Protein AF-A0A6C0D988-F1 (afdb_monomer)

Structure (mmCIF, N/CA/C/O backbone):
data_AF-A0A6C0D988-F1
#
_entry.id   AF-A0A6C0D988-F1
#
loop_
_atom_site.group_PDB
_atom_site.id
_atom_site.type_symbol
_atom_site.label_atom_id
_atom_site.label_alt_id
_atom_site.label_comp_id
_atom_site.label_asym_id
_atom_site.label_entity_id
_atom_site.label_seq_id
_atom_site.pdbx_PDB_ins_code
_atom_site.Cartn_x
_atom_site.Cartn_y
_atom_site.Cartn_z
_atom_site.occupancy
_atom_site.B_iso_or_equiv
_atom_site.auth_seq_id
_atom_site.auth_comp_id
_atom_site.auth_asym_id
_atom_site.auth_atom_id
_atom_site.pdbx_PDB_model_num
ATOM 1 N N . MET A 1 1 ? -16.212 42.392 53.648 1.00 44.09 1 MET A N 1
ATOM 2 C CA . MET A 1 1 ? -17.185 41.407 54.163 1.00 44.09 1 MET A CA 1
ATOM 3 C C . MET A 1 1 ? -16.652 40.030 53.813 1.00 44.09 1 MET A C 1
ATOM 5 O O . MET A 1 1 ? -16.608 39.701 52.636 1.00 44.09 1 MET A O 1
ATOM 9 N N . ALA A 1 2 ? -16.117 39.298 54.792 1.00 52.59 2 ALA A N 1
ATOM 10 C CA . ALA A 1 2 ? -15.652 37.930 54.582 1.00 52.59 2 ALA A CA 1
ATOM 11 C C . ALA A 1 2 ? -16.863 37.001 54.719 1.00 52.59 2 ALA A C 1
ATOM 13 O O . ALA A 1 2 ? -17.476 36.946 55.782 1.00 52.59 2 ALA A O 1
ATOM 14 N N . PHE A 1 3 ? -17.249 36.339 53.631 1.00 59.56 3 PHE A N 1
ATOM 15 C CA . PHE A 1 3 ? -18.291 35.320 53.666 1.00 59.56 3 PHE A CA 1
ATOM 16 C C . PHE A 1 3 ? -17.671 34.035 54.217 1.00 59.56 3 PHE A C 1
ATOM 18 O O . PHE A 1 3 ? -16.951 33.332 53.512 1.00 59.56 3 PHE A O 1
ATOM 25 N N . SER A 1 4 ? -17.908 33.755 55.497 1.00 68.12 4 SER A N 1
ATOM 26 C CA . SER A 1 4 ? -17.570 32.466 56.096 1.00 68.12 4 SER A CA 1
ATOM 27 C C . SER A 1 4 ? -18.549 31.419 55.572 1.00 68.12 4 SER A C 1
ATOM 29 O O . SER A 1 4 ? -19.678 31.325 56.047 1.00 68.12 4 SER A O 1
ATOM 31 N N . LEU A 1 5 ? -18.131 30.657 54.563 1.00 68.38 5 LEU A N 1
ATOM 32 C CA . LEU A 1 5 ? -18.856 29.473 54.108 1.00 68.38 5 LEU A CA 1
ATOM 33 C C . LEU A 1 5 ? -18.764 28.405 55.203 1.00 68.38 5 LEU A C 1
ATOM 35 O O . LEU A 1 5 ? -17.669 28.072 55.662 1.00 68.38 5 LEU A O 1
ATOM 39 N N . SER A 1 6 ? -19.906 27.885 55.650 1.00 80.31 6 SER A N 1
ATOM 40 C CA . SER A 1 6 ? -19.930 26.751 56.573 1.00 80.31 6 SER A CA 1
ATOM 41 C C . SER A 1 6 ? -19.354 25.508 55.885 1.00 80.31 6 SER A C 1
ATOM 43 O O . SER A 1 6 ? -19.395 25.374 54.661 1.00 80.31 6 SER A O 1
ATOM 45 N N . GLY A 1 7 ? -18.831 24.558 56.667 1.00 78.94 7 GLY A N 1
ATOM 46 C CA . GLY A 1 7 ? -18.259 23.318 56.122 1.00 78.94 7 GLY A CA 1
ATOM 47 C C . GLY A 1 7 ? -19.231 22.519 55.239 1.00 78.94 7 GLY A C 1
ATOM 48 O O . GLY A 1 7 ? -18.796 21.790 54.351 1.00 78.94 7 GLY A O 1
ATOM 49 N N . THR A 1 8 ? -20.541 22.703 55.428 1.00 80.56 8 THR A N 1
ATOM 50 C CA . THR A 1 8 ? -21.593 22.099 54.601 1.00 80.56 8 THR A CA 1
ATOM 51 C C . THR A 1 8 ? -21.624 22.662 53.181 1.00 80.56 8 THR A C 1
ATOM 53 O O . THR A 1 8 ? -21.756 21.888 52.241 1.00 80.56 8 THR A O 1
ATOM 56 N N . GLU A 1 9 ? -21.440 23.972 53.001 1.00 85.50 9 GLU A N 1
ATOM 57 C CA . GLU A 1 9 ? -21.427 24.620 51.678 1.00 85.50 9 GLU A CA 1
ATOM 58 C C . GLU A 1 9 ? -20.226 24.161 50.845 1.00 85.50 9 GLU A C 1
ATOM 60 O O . GLU A 1 9 ? -20.341 23.889 49.650 1.00 85.50 9 GLU A O 1
ATOM 65 N N . ILE A 1 10 ? -19.074 23.996 51.503 1.00 85.75 10 ILE A N 1
ATOM 66 C CA . ILE A 1 10 ? -17.862 23.459 50.878 1.00 85.75 10 ILE A CA 1
ATOM 67 C C . ILE A 1 10 ? -18.115 22.019 50.422 1.00 85.75 10 ILE A C 1
ATOM 69 O O . ILE A 1 10 ? -17.840 21.679 49.272 1.00 85.75 10 ILE A O 1
ATOM 73 N N . LEU A 1 11 ? -18.695 21.184 51.292 1.00 86.94 11 LEU A N 1
ATOM 74 C CA . LEU A 1 11 ? -19.011 19.793 50.971 1.00 86.94 11 LEU A CA 1
ATOM 75 C C . LEU A 1 11 ? -19.987 19.693 49.788 1.00 86.94 11 LEU A C 1
ATOM 77 O O . LEU A 1 11 ? -19.748 18.920 48.864 1.00 86.94 11 LEU A O 1
ATOM 81 N N . ILE A 1 12 ? -21.049 20.501 49.784 1.00 89.75 12 ILE A N 1
ATOM 82 C CA . ILE A 1 12 ? -22.039 20.538 48.698 1.00 89.75 12 ILE A CA 1
ATOM 83 C C . ILE A 1 12 ? -21.375 20.954 47.381 1.00 89.75 12 ILE A C 1
ATOM 85 O O . ILE A 1 12 ? -21.599 20.308 46.356 1.00 89.75 12 ILE A O 1
ATOM 89 N N . GLY A 1 13 ? -20.509 21.971 47.407 1.00 90.06 13 GLY A N 1
ATOM 90 C CA . GLY A 1 13 ? -19.755 22.412 46.234 1.00 90.06 13 GLY A CA 1
ATOM 91 C C . GLY A 1 13 ? -18.848 21.318 45.666 1.00 90.06 13 GLY A C 1
ATOM 92 O O . GLY A 1 13 ? -18.881 21.051 44.464 1.00 90.06 13 GLY A O 1
ATOM 93 N N . PHE A 1 14 ? -18.092 20.622 46.521 1.00 91.88 14 PHE A N 1
ATOM 94 C CA . PHE A 1 14 ? -17.257 19.494 46.094 1.00 91.88 14 PHE A CA 1
ATOM 95 C C . PHE A 1 14 ? -18.088 18.355 45.498 1.00 91.88 14 PHE A C 1
ATOM 97 O O . PHE A 1 14 ? -17.735 17.833 44.440 1.00 91.88 14 PHE A O 1
ATOM 104 N N . MET A 1 15 ? -19.211 18.000 46.126 1.00 91.31 15 MET A N 1
ATOM 105 C CA . MET A 1 15 ? -20.100 16.954 45.615 1.00 91.31 15 MET A CA 1
ATOM 106 C C . MET A 1 15 ? -20.703 17.340 44.260 1.00 91.31 15 MET A C 1
ATOM 108 O O . MET A 1 15 ? -20.741 16.508 43.356 1.00 91.31 15 MET A O 1
ATOM 112 N N . ALA A 1 16 ? -21.097 18.602 44.070 1.00 92.50 16 ALA A N 1
ATOM 113 C CA . ALA A 1 16 ? -21.606 19.099 42.793 1.00 92.50 16 ALA A CA 1
ATOM 114 C C . ALA A 1 16 ? -20.542 19.056 41.681 1.00 92.50 16 ALA A C 1
ATOM 116 O O . ALA A 1 16 ? -20.846 18.650 40.560 1.00 92.50 16 ALA A O 1
ATOM 117 N N . ILE A 1 17 ? -19.289 19.411 41.991 1.00 91.31 17 ILE A N 1
ATOM 118 C CA . ILE A 1 17 ? -18.168 19.330 41.042 1.00 91.31 17 ILE A CA 1
ATOM 119 C C . ILE A 1 17 ? -17.873 17.876 40.667 1.00 91.31 17 ILE A C 1
ATOM 121 O O . ILE A 1 17 ? -17.670 17.588 39.491 1.00 91.31 17 ILE A O 1
ATOM 125 N N . ILE A 1 18 ? -17.887 16.952 41.633 1.00 89.00 18 ILE A N 1
ATOM 126 C CA . ILE A 1 18 ? -17.691 15.519 41.372 1.00 89.00 18 ILE A CA 1
ATOM 127 C C . ILE A 1 18 ? -18.816 14.983 40.484 1.00 89.00 18 ILE A C 1
ATOM 129 O O . ILE A 1 18 ? -18.537 14.306 39.499 1.00 89.00 18 ILE A O 1
ATOM 133 N N . ILE A 1 19 ? -20.075 15.320 40.780 1.00 89.06 19 ILE A N 1
ATOM 134 C CA . ILE A 1 19 ? -21.225 14.923 39.957 1.00 89.06 19 ILE A CA 1
ATOM 135 C C . ILE A 1 19 ? -21.080 15.484 38.541 1.00 89.06 19 ILE A C 1
ATOM 137 O O . ILE A 1 19 ? -21.220 14.738 37.576 1.00 89.06 19 ILE A O 1
ATOM 141 N N . LEU A 1 20 ? -20.738 16.766 38.397 1.00 88.81 20 LEU A N 1
ATOM 142 C CA . LEU A 1 20 ? -20.520 17.386 37.093 1.00 88.81 20 LEU A CA 1
ATOM 143 C C . LEU A 1 20 ? -19.371 16.708 36.338 1.00 88.81 20 LEU A C 1
ATOM 145 O O . LEU A 1 20 ? -19.520 16.383 35.167 1.00 88.81 20 LEU A O 1
ATOM 149 N N . PHE A 1 21 ? -18.251 16.433 37.002 1.00 87.19 21 PHE A N 1
ATOM 150 C CA . PHE A 1 21 ? -17.115 15.737 36.406 1.00 87.19 21 PHE A CA 1
ATOM 151 C C . PHE A 1 21 ? -17.488 14.320 35.952 1.00 87.19 21 PHE A C 1
ATOM 153 O O . PHE A 1 21 ? -17.124 13.917 34.849 1.00 87.19 21 PHE A O 1
ATOM 160 N N . VAL A 1 22 ? -18.265 13.579 36.747 1.00 84.44 22 VAL A N 1
ATOM 161 C CA . VAL A 1 22 ? -18.787 12.254 36.376 1.00 84.44 22 VAL A CA 1
ATOM 162 C C . VAL A 1 22 ? -19.751 12.351 35.193 1.00 84.44 22 VAL A C 1
ATOM 164 O O . VAL A 1 22 ? -19.674 11.527 34.288 1.00 84.44 22 VAL A O 1
ATOM 167 N N . LEU A 1 23 ? -20.615 13.366 35.141 1.00 83.69 23 LEU A N 1
ATOM 168 C CA . LEU A 1 23 ? -21.513 13.593 34.004 1.00 83.69 23 LEU A CA 1
ATOM 169 C C . LEU A 1 23 ? -20.746 13.964 32.725 1.00 83.69 23 LEU A C 1
ATOM 171 O O . LEU A 1 23 ? -21.098 13.494 31.646 1.00 83.69 23 LEU A O 1
ATOM 175 N N . LEU A 1 24 ? -19.678 14.760 32.840 1.00 81.19 24 LEU A N 1
ATOM 176 C CA . LEU A 1 24 ? -18.835 15.173 31.713 1.00 81.19 24 LEU A CA 1
ATOM 177 C C . LEU A 1 24 ? -17.928 14.039 31.207 1.00 81.19 24 LEU A C 1
ATOM 179 O O . LEU A 1 24 ? -17.707 13.919 30.004 1.00 81.19 24 LEU A O 1
ATOM 183 N N . THR A 1 25 ? -17.406 13.197 32.102 1.00 78.44 25 THR A N 1
ATOM 184 C CA . THR A 1 25 ? -16.527 12.062 31.751 1.00 78.44 25 THR A CA 1
ATOM 185 C C . THR A 1 25 ? -17.291 10.764 31.471 1.00 78.44 25 THR A C 1
ATOM 187 O O . THR A 1 25 ? -16.750 9.848 30.856 1.00 78.44 25 THR A O 1
ATOM 1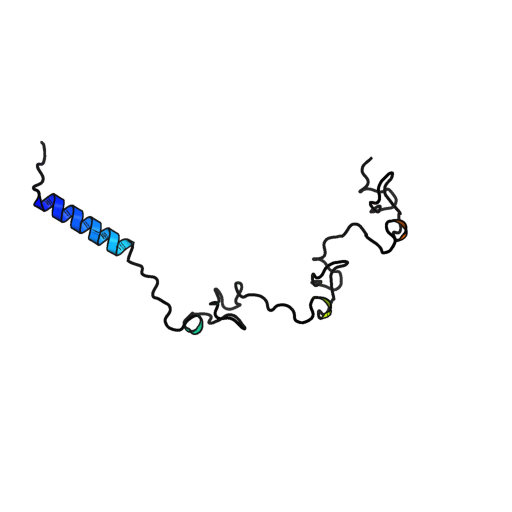90 N N . GLY A 1 26 ? -18.565 10.690 31.865 1.00 61.16 26 GLY A N 1
ATOM 191 C CA . GLY A 1 26 ? -19.432 9.512 31.817 1.00 61.16 26 GLY A CA 1
ATOM 192 C C . GLY A 1 26 ? -19.937 9.101 30.435 1.00 61.16 26 GLY A C 1
ATOM 193 O O . GLY A 1 26 ? -20.821 8.246 30.351 1.00 61.16 26 GLY A O 1
ATOM 194 N N . ILE A 1 27 ? -19.373 9.629 29.343 1.00 62.59 27 ILE A N 1
ATOM 195 C CA . ILE A 1 27 ? -19.556 9.039 28.010 1.00 62.59 27 ILE A CA 1
ATOM 196 C C . ILE A 1 27 ? -18.719 7.755 27.953 1.00 62.59 27 ILE A C 1
ATOM 198 O O . ILE A 1 27 ? -17.670 7.670 27.316 1.00 62.59 27 ILE A O 1
ATOM 202 N N . GLN A 1 28 ? -19.197 6.728 28.653 1.00 57.66 28 GLN A N 1
ATOM 203 C CA . GLN A 1 28 ? -18.763 5.358 28.450 1.00 57.66 28 GLN A CA 1
ATOM 204 C C . GLN A 1 28 ? -19.056 5.041 26.984 1.00 57.66 28 GLN A C 1
ATOM 206 O O . GLN A 1 28 ? -20.222 4.941 26.591 1.00 57.66 28 GLN A O 1
ATOM 211 N N . LYS A 1 29 ? -18.012 4.919 26.152 1.00 58.12 29 LYS A N 1
ATOM 212 C CA . LYS A 1 29 ? -18.145 4.273 24.844 1.00 58.12 29 LYS A CA 1
ATOM 213 C C . LYS A 1 29 ? -18.751 2.909 25.137 1.00 58.12 29 LYS A C 1
ATOM 215 O O . LYS A 1 29 ? -18.044 2.041 25.645 1.00 58.12 29 LYS A O 1
ATOM 220 N N . LYS A 1 30 ? -20.063 2.754 24.904 1.00 60.72 30 LYS A N 1
ATOM 221 C CA . LYS A 1 30 ? -20.747 1.475 25.093 1.00 60.72 30 LYS A CA 1
ATOM 222 C C . LYS A 1 30 ? -19.867 0.420 24.428 1.00 60.72 30 LYS A C 1
ATOM 224 O O . LYS A 1 30 ? -19.531 0.613 23.254 1.00 60.72 30 LYS A O 1
ATOM 229 N N . PRO A 1 31 ? -19.459 -0.641 25.144 1.00 56.19 31 PRO A N 1
ATOM 230 C CA . PRO A 1 31 ? -18.802 -1.748 24.480 1.00 56.19 31 PRO A CA 1
ATOM 231 C C . PRO A 1 31 ? -19.746 -2.171 23.359 1.00 56.19 31 PRO A C 1
ATOM 233 O O . PRO A 1 31 ? -20.939 -2.372 23.593 1.00 56.19 31 PRO A O 1
ATOM 236 N N . VAL A 1 32 ? -19.252 -2.177 22.122 1.00 58.88 32 VAL A N 1
ATOM 237 C CA . VAL A 1 32 ? -20.053 -2.608 20.979 1.00 58.88 32 VAL A CA 1
ATOM 238 C C . VAL A 1 32 ? -20.261 -4.111 21.155 1.00 58.88 32 VAL A C 1
ATOM 240 O O . VAL A 1 32 ? -19.409 -4.921 20.792 1.00 58.88 32 VAL A O 1
ATOM 243 N N . ILE A 1 33 ? -21.363 -4.479 21.808 1.00 62.00 33 ILE A N 1
ATOM 244 C CA . ILE A 1 33 ? -21.787 -5.865 21.993 1.00 62.00 33 ILE A CA 1
ATOM 245 C C . ILE A 1 33 ? -22.085 -6.409 20.589 1.00 62.00 33 ILE A C 1
ATOM 247 O O . ILE A 1 33 ? -22.963 -5.891 19.905 1.00 62.00 33 ILE A O 1
ATOM 251 N N . GLY A 1 34 ? -21.316 -7.406 20.140 1.00 69.62 3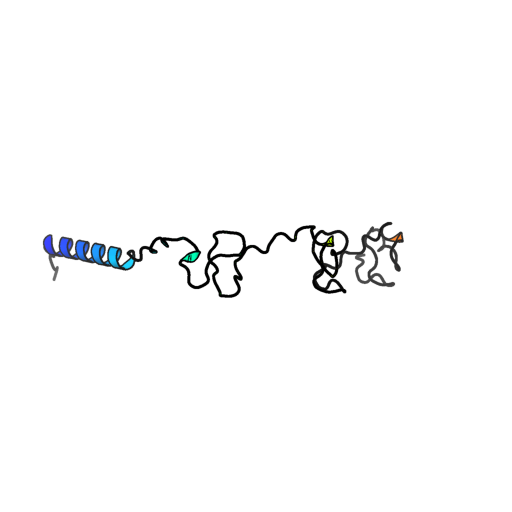4 GLY A N 1
ATOM 252 C CA . GLY A 1 34 ? -21.436 -8.002 18.799 1.00 69.62 34 GLY A CA 1
ATOM 253 C C . GLY A 1 34 ? -20.331 -7.635 17.797 1.00 69.62 34 GLY A C 1
ATOM 254 O O . GLY A 1 34 ? -20.395 -8.064 16.647 1.00 69.62 34 GLY A O 1
ATOM 255 N N . GLY A 1 35 ? -19.306 -6.873 18.202 1.00 82.25 35 GLY A N 1
ATOM 256 C CA . GLY A 1 35 ? -18.161 -6.562 17.338 1.00 82.25 35 GLY A CA 1
ATOM 257 C C . GLY A 1 35 ? -18.530 -5.681 16.137 1.00 82.25 35 GLY A C 1
ATOM 258 O O . GLY A 1 35 ? -19.464 -4.881 16.192 1.00 82.25 35 GLY A O 1
ATOM 259 N N . CYS A 1 36 ? -17.799 -5.808 15.029 1.00 89.81 36 CYS A N 1
ATOM 260 C CA . CYS A 1 36 ? -18.012 -4.977 13.841 1.00 89.81 36 CYS A CA 1
ATOM 261 C C . CYS A 1 36 ? -19.383 -5.185 13.168 1.00 89.81 36 CYS A C 1
ATOM 263 O O . CYS A 1 36 ? -19.866 -4.268 12.500 1.00 89.81 36 CYS A O 1
ATOM 265 N N . ALA A 1 37 ? -20.049 -6.327 13.387 1.00 86.81 37 ALA A N 1
ATOM 266 C CA . ALA A 1 37 ? -21.376 -6.622 12.840 1.00 86.81 37 ALA A CA 1
ATOM 267 C C . ALA A 1 37 ? -22.471 -5.686 13.383 1.00 86.81 37 ALA A C 1
ATOM 269 O O . ALA A 1 37 ? -23.461 -5.441 12.699 1.00 86.81 37 ALA A O 1
ATOM 270 N N . GLY A 1 38 ? -22.272 -5.123 14.581 1.00 86.00 38 GLY A N 1
ATOM 271 C CA . GLY A 1 38 ? -23.184 -4.150 15.190 1.00 86.00 38 GLY A CA 1
ATOM 272 C C . GLY A 1 38 ? -22.970 -2.700 14.738 1.00 86.00 38 GLY A C 1
ATOM 273 O O . GLY A 1 38 ? -23.655 -1.803 15.224 1.00 86.00 38 GLY A O 1
ATOM 274 N N . THR A 1 39 ? -22.006 -2.435 13.853 1.00 89.88 39 THR A N 1
ATOM 275 C CA . THR A 1 39 ? -21.703 -1.076 13.377 1.00 89.88 39 THR A CA 1
ATOM 276 C C . THR A 1 39 ? -22.486 -0.731 12.113 1.00 89.88 39 THR A C 1
ATOM 278 O O . THR A 1 39 ? -22.875 -1.614 11.354 1.00 89.88 39 THR A O 1
ATOM 281 N N . GLN A 1 40 ? -22.681 0.565 11.848 1.00 92.62 40 GLN A N 1
ATOM 282 C CA . GLN A 1 40 ? -23.477 1.063 10.716 1.00 92.62 40 GLN A CA 1
ATOM 283 C C . GLN A 1 40 ? -23.069 0.472 9.353 1.00 92.62 40 GLN A C 1
ATOM 285 O O . GLN A 1 40 ? -23.915 0.290 8.479 1.00 92.62 40 GLN A O 1
ATOM 290 N N . TYR A 1 41 ? -21.780 0.190 9.162 1.00 93.38 41 TYR A N 1
ATOM 291 C CA . TYR A 1 41 ? -21.222 -0.269 7.888 1.00 93.38 41 TYR A CA 1
ATOM 292 C C . TYR A 1 41 ? -20.740 -1.728 7.928 1.00 93.38 41 TYR A C 1
ATOM 294 O O . TYR A 1 41 ? -20.292 -2.262 6.908 1.00 93.38 41 TYR A O 1
ATOM 302 N N . GLY A 1 42 ? -20.861 -2.391 9.079 1.00 92.69 42 GLY A N 1
ATOM 303 C CA . GLY A 1 42 ? -20.416 -3.764 9.280 1.00 92.69 42 GLY A CA 1
ATOM 304 C C . GLY A 1 42 ? -18.891 -3.930 9.307 1.00 92.69 42 GLY A C 1
ATOM 305 O O . GLY A 1 42 ? -18.121 -2.987 9.505 1.00 92.69 42 GLY A O 1
ATOM 306 N N . CYS A 1 43 ? -18.457 -5.171 9.098 1.00 93.38 43 CYS A N 1
ATOM 307 C CA . CYS A 1 43 ? -17.054 -5.578 9.135 1.00 93.38 43 CYS A CA 1
ATOM 308 C C . CYS A 1 43 ? -16.337 -5.368 7.799 1.00 93.38 43 CYS A C 1
ATOM 310 O O . CYS A 1 43 ? -16.939 -5.429 6.719 1.00 93.38 43 CYS A O 1
ATOM 312 N N . CYS A 1 44 ? -15.027 -5.158 7.880 1.00 91.94 44 CYS A N 1
ATOM 313 C CA . CYS A 1 44 ? -14.117 -5.257 6.755 1.00 91.94 44 CYS A CA 1
ATOM 314 C C . CYS A 1 44 ? -14.105 -6.677 6.163 1.00 91.94 44 CYS A C 1
ATOM 316 O O . CYS A 1 44 ? -14.378 -7.647 6.870 1.00 91.94 44 CYS A O 1
ATOM 318 N N . PRO A 1 45 ? -13.807 -6.827 4.861 1.00 84.50 45 PRO A N 1
ATOM 319 C CA . PRO A 1 45 ? -13.646 -8.147 4.265 1.00 84.50 45 PRO A CA 1
ATOM 320 C C . PRO A 1 45 ? -12.497 -8.899 4.946 1.00 84.50 45 PRO A C 1
ATOM 322 O O . PRO A 1 45 ? -11.396 -8.363 5.060 1.00 84.50 45 PRO A O 1
ATOM 325 N N . ASP A 1 46 ? -12.766 -10.132 5.380 1.00 80.94 46 ASP A N 1
ATOM 326 C CA . ASP A 1 46 ? -11.773 -11.071 5.921 1.00 80.94 46 ASP A CA 1
ATOM 327 C C . ASP A 1 46 ? -11.118 -10.643 7.257 1.00 80.94 46 ASP A C 1
ATOM 329 O O . ASP A 1 46 ? -10.090 -11.203 7.639 1.00 80.94 46 ASP A O 1
ATOM 333 N N . CYS A 1 47 ? -11.693 -9.676 7.991 1.00 80.69 47 CYS A N 1
ATOM 334 C CA . CYS A 1 47 ? -11.276 -9.348 9.361 1.00 80.69 47 CYS A CA 1
ATOM 335 C C . CYS A 1 47 ? -12.368 -8.644 10.190 1.00 80.69 47 CYS A C 1
ATOM 337 O O . CYS A 1 47 ? -13.287 -8.029 9.652 1.00 80.69 47 CYS A O 1
ATOM 339 N N . ASP A 1 48 ? -12.209 -8.647 11.517 1.00 88.81 48 ASP A N 1
ATOM 340 C CA . ASP A 1 48 ? -13.191 -8.092 12.466 1.00 88.81 48 ASP A CA 1
ATOM 341 C C . ASP A 1 48 ? -13.044 -6.578 12.726 1.00 88.81 48 ASP A C 1
ATOM 343 O O . ASP A 1 48 ? -13.435 -6.048 13.769 1.00 88.81 48 ASP A O 1
ATOM 347 N N . ILE A 1 49 ? -12.470 -5.847 11.771 1.00 87.69 49 ILE A N 1
ATOM 348 C CA . ILE A 1 49 ? -12.339 -4.389 11.849 1.00 87.69 49 ILE A CA 1
ATOM 349 C C . ILE A 1 49 ? -13.646 -3.752 11.366 1.00 87.69 49 ILE A C 1
ATOM 351 O O . ILE A 1 49 ? -14.134 -4.075 10.286 1.00 87.69 49 ILE A O 1
ATOM 355 N N . ALA A 1 50 ? -14.215 -2.824 12.136 1.00 92.00 50 ALA A N 1
ATOM 356 C CA . ALA A 1 50 ? -15.392 -2.070 11.707 1.00 92.00 50 ALA A CA 1
ATOM 357 C C . ALA A 1 50 ? -15.046 -1.088 10.580 1.00 92.00 50 ALA A C 1
ATOM 359 O O . ALA A 1 50 ? -14.045 -0.367 10.650 1.00 92.00 50 ALA A O 1
ATOM 360 N N . LYS A 1 51 ? -15.896 -1.030 9.556 1.00 93.94 51 LYS A N 1
ATOM 361 C CA . LYS A 1 51 ? -15.781 -0.036 8.488 1.00 93.94 51 LYS A CA 1
ATOM 362 C C . LYS A 1 51 ? -16.111 1.364 9.012 1.00 93.94 51 LYS A C 1
ATOM 364 O O . LYS A 1 51 ? -17.098 1.539 9.723 1.00 93.94 51 LYS A O 1
ATOM 369 N N . ILE A 1 52 ? -15.331 2.366 8.605 1.00 91.38 52 ILE A N 1
ATOM 370 C CA . ILE A 1 52 ? -15.618 3.780 8.918 1.00 91.38 52 ILE A CA 1
ATOM 371 C C . ILE A 1 52 ? -16.592 4.434 7.929 1.00 91.38 52 ILE A C 1
ATOM 373 O O . ILE A 1 52 ? -17.200 5.451 8.247 1.00 91.38 52 ILE A O 1
ATOM 377 N N . ASP A 1 53 ? -16.757 3.843 6.746 1.00 92.94 53 ASP A N 1
ATOM 378 C CA . ASP A 1 53 ? -17.694 4.274 5.710 1.00 92.94 53 ASP A CA 1
ATOM 379 C C . ASP A 1 53 ? -18.237 3.067 4.927 1.00 92.94 53 ASP A C 1
ATOM 381 O O . ASP A 1 53 ? -17.767 1.938 5.074 1.00 92.94 53 ASP A O 1
ATOM 385 N N . LYS A 1 54 ? -19.232 3.292 4.062 1.00 93.00 54 LYS A N 1
ATOM 386 C CA . LYS A 1 54 ? -19.863 2.226 3.262 1.00 93.00 54 LYS A CA 1
ATOM 387 C C . LYS A 1 54 ? -18.867 1.464 2.370 1.00 93.00 54 LYS A C 1
ATOM 389 O O . LYS A 1 54 ? -19.100 0.294 2.068 1.00 93.00 54 LYS A O 1
ATOM 394 N N . VAL A 1 55 ? -17.783 2.113 1.943 1.00 91.06 55 VAL A N 1
ATOM 395 C CA . VAL A 1 55 ? -16.764 1.541 1.047 1.00 91.06 55 VAL A CA 1
ATOM 396 C C . VAL A 1 55 ? -15.706 0.753 1.835 1.00 91.06 55 VAL A C 1
ATOM 398 O O . VAL A 1 55 ? -15.100 -0.169 1.295 1.00 91.06 55 VAL A O 1
ATOM 401 N N . GLY A 1 56 ? -15.522 1.052 3.122 1.00 90.88 56 GLY A N 1
ATOM 402 C CA . GLY A 1 56 ? -14.481 0.484 3.968 1.00 90.88 56 GLY A CA 1
ATOM 403 C C . GLY A 1 56 ? -13.109 1.085 3.681 1.00 90.88 56 GLY A C 1
ATOM 404 O O . GLY A 1 56 ? -12.146 0.340 3.513 1.00 90.88 56 GLY A O 1
ATOM 405 N N . SER A 1 57 ? -12.993 2.415 3.608 1.00 88.50 57 SER A N 1
ATOM 406 C CA . SER A 1 57 ? -11.708 3.085 3.325 1.00 88.50 57 SER A CA 1
ATOM 407 C C . SER A 1 57 ? -10.585 2.762 4.324 1.00 88.50 57 SER A C 1
ATOM 409 O O . SER A 1 57 ? -9.410 2.835 3.963 1.00 88.50 57 SER A O 1
ATOM 411 N N . ASN A 1 58 ? -10.929 2.344 5.547 1.00 89.19 58 ASN A N 1
ATOM 412 C CA . ASN A 1 58 ? -9.989 1.869 6.566 1.00 89.19 58 ASN A CA 1
ATOM 413 C C . ASN A 1 58 ? -9.677 0.367 6.489 1.00 89.19 58 ASN A C 1
ATOM 415 O O . ASN A 1 58 ? -8.860 -0.119 7.273 1.00 89.19 58 ASN A O 1
ATOM 419 N N . CYS A 1 59 ? -10.344 -0.388 5.615 1.00 89.31 59 CYS A N 1
ATOM 420 C CA . CYS A 1 59 ? -10.162 -1.827 5.570 1.00 89.31 59 CYS A CA 1
ATOM 421 C C . CYS A 1 59 ? -8.790 -2.195 5.013 1.00 89.31 59 CYS A C 1
ATOM 423 O O . CYS A 1 59 ? -8.342 -1.604 4.023 1.00 89.31 59 CYS A O 1
ATOM 425 N N . PRO A 1 60 ? -8.130 -3.207 5.603 1.00 81.38 60 PRO A N 1
ATOM 426 C CA . PRO A 1 60 ? -6.907 -3.738 5.040 1.00 81.38 60 PRO A CA 1
ATOM 427 C C . PRO A 1 60 ? -7.215 -4.238 3.631 1.00 81.38 60 PRO A C 1
ATOM 429 O O . PRO A 1 60 ? -8.068 -5.099 3.415 1.00 81.38 60 PRO A O 1
ATOM 432 N N . LYS A 1 61 ? -6.532 -3.661 2.643 1.00 76.88 61 LYS A N 1
ATOM 433 C CA . LYS A 1 61 ? -6.611 -4.162 1.273 1.00 76.88 61 LYS A CA 1
ATOM 434 C C . LYS A 1 61 ? -6.070 -5.584 1.297 1.00 76.88 61 LYS A C 1
ATO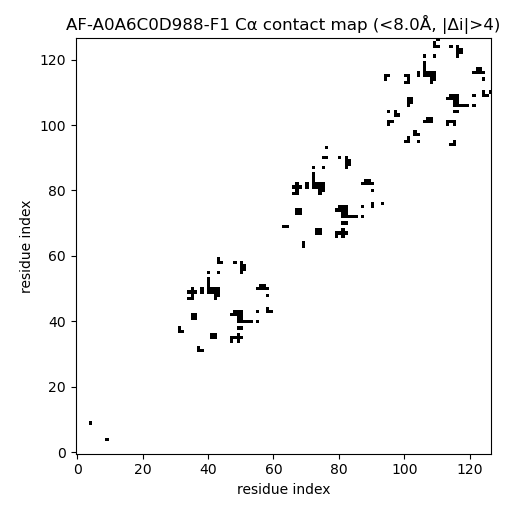M 436 O O . LYS A 1 61 ? -4.986 -5.795 1.847 1.00 76.88 61 LYS A O 1
ATOM 441 N N . LYS A 1 62 ? -6.815 -6.541 0.724 1.00 64.94 62 LYS A N 1
ATOM 442 C CA . LYS A 1 62 ? -6.341 -7.925 0.624 1.00 64.94 62 LYS A CA 1
ATOM 443 C C . LYS A 1 62 ? -4.900 -7.911 0.118 1.00 64.94 62 LYS A C 1
ATOM 445 O O . LYS A 1 62 ? -4.629 -7.214 -0.869 1.00 64.94 62 LYS A O 1
ATOM 450 N N . PRO A 1 63 ? -3.983 -8.661 0.752 1.00 57.12 63 PRO A N 1
ATOM 451 C CA . PRO A 1 63 ? -2.705 -8.922 0.126 1.00 57.12 63 PRO A CA 1
ATOM 452 C C . PRO A 1 63 ? -3.017 -9.528 -1.239 1.00 57.12 63 PRO A C 1
ATOM 454 O O . PRO A 1 63 ? -3.772 -10.493 -1.350 1.00 57.12 63 PRO A O 1
ATOM 457 N N . MET A 1 64 ? -2.522 -8.885 -2.289 1.00 58.44 64 MET A N 1
ATOM 458 C CA . MET A 1 64 ? -2.779 -9.324 -3.648 1.00 58.44 64 MET A CA 1
ATOM 459 C C . MET A 1 64 ? -2.160 -10.719 -3.808 1.00 58.44 64 MET A C 1
ATOM 461 O O . MET A 1 64 ? -0.934 -10.852 -3.812 1.00 58.44 64 MET A O 1
ATOM 465 N N . ILE A 1 65 ? -2.994 -11.764 -3.840 1.00 61.03 65 ILE A N 1
ATOM 466 C CA . ILE A 1 65 ? -2.542 -13.158 -3.921 1.00 61.03 65 ILE A CA 1
ATOM 467 C C . ILE A 1 65 ? -1.758 -13.313 -5.232 1.00 61.03 65 ILE A C 1
ATOM 469 O O . ILE A 1 65 ? -2.267 -12.985 -6.299 1.00 61.03 65 ILE A O 1
ATOM 473 N N . GLY A 1 66 ? -0.494 -13.739 -5.139 1.00 68.94 66 GLY A N 1
ATOM 474 C CA . GLY A 1 66 ? 0.438 -13.827 -6.276 1.00 68.94 66 GLY A CA 1
ATOM 475 C C . GLY A 1 66 ? 1.326 -12.592 -6.505 1.00 68.94 66 GLY A C 1
ATOM 476 O O . GLY A 1 66 ? 2.228 -12.634 -7.341 1.00 68.94 66 GLY A O 1
ATOM 477 N N . GLY A 1 67 ? 1.137 -11.505 -5.746 1.00 81.12 67 GLY A N 1
ATOM 478 C CA . GLY A 1 67 ? 1.898 -10.267 -5.927 1.00 81.12 67 GLY A CA 1
ATOM 479 C C . GLY A 1 67 ? 1.646 -9.622 -7.293 1.00 81.12 67 GLY A C 1
ATOM 480 O O . GLY A 1 67 ? 0.790 -10.058 -8.056 1.00 81.12 67 GLY A O 1
ATOM 481 N N . CYS A 1 68 ? 2.372 -8.553 -7.619 1.00 87.25 68 CYS A N 1
ATOM 482 C CA . CYS A 1 68 ? 2.113 -7.739 -8.814 1.00 87.25 68 CYS A CA 1
ATOM 483 C C . CYS A 1 68 ? 2.143 -8.495 -10.157 1.00 87.25 68 CYS A C 1
ATOM 485 O O . CYS A 1 68 ? 1.619 -7.968 -11.130 1.00 87.25 68 CYS A O 1
ATOM 487 N N . GLY A 1 69 ? 2.691 -9.716 -10.223 1.00 83.50 69 GLY A N 1
ATOM 488 C CA . GLY A 1 69 ? 2.651 -10.564 -11.422 1.00 83.50 69 GLY A CA 1
ATOM 489 C C . GLY A 1 69 ? 1.244 -11.039 -11.805 1.00 83.50 69 GLY A C 1
ATOM 490 O O . GLY A 1 69 ? 1.021 -11.382 -12.959 1.00 83.50 69 GLY A O 1
ATOM 491 N N . GLY A 1 70 ? 0.296 -11.014 -10.862 1.00 81.56 70 GLY A N 1
ATOM 492 C CA . GLY A 1 70 ? -1.112 -11.331 -11.111 1.00 81.56 70 GLY A CA 1
ATOM 493 C C . GLY A 1 70 ? -1.989 -10.135 -11.500 1.00 81.56 70 GLY A C 1
ATOM 494 O O . GLY A 1 70 ? -3.187 -10.323 -11.699 1.00 81.56 70 GLY A O 1
ATOM 495 N N . THR A 1 71 ? -1.463 -8.903 -11.576 1.00 86.50 71 THR A N 1
ATOM 496 C CA . THR A 1 71 ? -2.273 -7.769 -12.061 1.00 86.50 71 THR A CA 1
ATOM 497 C C . THR A 1 71 ? -2.352 -7.737 -13.576 1.00 86.50 71 THR A C 1
ATOM 499 O O . THR A 1 71 ? -1.461 -8.209 -14.275 1.00 86.50 71 THR A O 1
ATOM 502 N N . GLN A 1 72 ? -3.377 -7.051 -14.084 1.00 88.88 72 GLN A N 1
ATOM 503 C CA . GLN A 1 72 ? -3.540 -6.754 -15.507 1.00 88.88 72 GLN A CA 1
ATOM 504 C C . GLN A 1 72 ? -2.290 -6.127 -16.150 1.00 88.88 72 GLN A C 1
ATOM 506 O O . GLN A 1 72 ? -2.014 -6.366 -17.322 1.00 88.88 72 GLN A O 1
ATOM 511 N N . TYR A 1 73 ? -1.547 -5.306 -15.402 1.00 90.00 73 TYR A N 1
ATOM 512 C CA . TYR A 1 73 ? -0.415 -4.553 -15.941 1.00 90.00 73 TYR A CA 1
ATOM 513 C C . TYR A 1 73 ? 0.944 -5.109 -15.509 1.00 90.00 73 TYR A C 1
ATOM 515 O O . TYR A 1 73 ? 1.950 -4.765 -16.124 1.00 90.00 73 TYR A O 1
ATOM 523 N N . GLY A 1 74 ? 1.007 -5.971 -14.497 1.00 91.00 74 GLY A N 1
ATOM 524 C CA . GLY A 1 74 ? 2.249 -6.480 -13.928 1.00 91.00 74 GLY A CA 1
ATOM 525 C C . GLY A 1 74 ? 2.886 -5.547 -12.888 1.00 91.00 74 GLY A C 1
ATOM 526 O O . GLY A 1 74 ? 2.261 -4.639 -12.325 1.00 91.00 74 GLY A O 1
ATOM 527 N N . CYS A 1 75 ? 4.173 -5.780 -12.638 1.00 90.62 75 CYS A N 1
ATOM 528 C CA . CYS A 1 75 ? 4.986 -5.058 -11.662 1.00 90.62 75 CYS A CA 1
ATOM 529 C C . CYS A 1 75 ? 5.656 -3.807 -12.247 1.00 90.62 75 CYS A C 1
ATOM 531 O O . CYS A 1 75 ? 6.002 -3.762 -13.429 1.00 90.62 75 CYS A O 1
ATOM 533 N N . CYS A 1 76 ? 5.902 -2.810 -11.399 1.00 87.94 76 CYS A N 1
ATOM 534 C CA . CYS A 1 76 ? 6.848 -1.737 -11.677 1.00 87.94 76 CYS A CA 1
ATOM 535 C C . CYS A 1 76 ? 8.278 -2.308 -11.786 1.00 87.94 76 CYS A C 1
ATOM 537 O O . CYS A 1 76 ? 8.619 -3.203 -11.002 1.00 87.94 76 CYS A O 1
ATOM 539 N N . PRO A 1 77 ? 9.128 -1.790 -12.696 1.00 80.62 77 PRO A N 1
ATOM 540 C CA . PRO A 1 77 ? 10.484 -2.302 -12.913 1.00 80.62 77 PRO A CA 1
ATOM 541 C C . PRO A 1 77 ? 11.287 -2.411 -11.614 1.00 80.62 77 PRO A C 1
ATOM 543 O O . PRO A 1 77 ? 11.311 -1.468 -10.827 1.00 80.62 77 PRO A O 1
ATOM 546 N N . ASN A 1 78 ? 11.941 -3.554 -11.391 1.00 72.62 78 ASN A N 1
ATOM 547 C CA . ASN A 1 78 ? 12.770 -3.834 -10.209 1.00 72.62 78 ASN A CA 1
ATOM 548 C C . ASN A 1 78 ? 12.050 -3.692 -8.849 1.00 72.62 78 ASN A C 1
ATOM 550 O O . ASN A 1 78 ? 12.696 -3.508 -7.819 1.00 72.62 78 ASN A O 1
ATOM 554 N N . THR A 1 79 ? 10.716 -3.786 -8.806 1.00 77.50 79 THR A N 1
ATOM 555 C CA . THR A 1 79 ? 9.946 -3.720 -7.552 1.00 77.50 79 THR A CA 1
ATOM 556 C C . THR A 1 79 ? 8.821 -4.757 -7.518 1.00 77.50 79 THR A C 1
ATOM 558 O O . THR A 1 79 ? 8.466 -5.350 -8.532 1.00 77.50 79 THR A O 1
ATOM 561 N N . LYS A 1 80 ? 8.205 -4.930 -6.342 1.00 83.06 80 LYS A N 1
ATOM 562 C CA . LYS A 1 80 ? 6.970 -5.716 -6.167 1.00 83.06 80 LYS A CA 1
ATOM 563 C C . LYS A 1 80 ? 5.693 -4.858 -6.192 1.00 83.06 80 LYS A C 1
ATOM 565 O O . LYS A 1 80 ? 4.624 -5.321 -5.802 1.00 83.06 80 LYS A O 1
ATOM 570 N N . ILE A 1 81 ? 5.802 -3.597 -6.612 1.00 82.56 81 ILE A N 1
ATOM 571 C CA . ILE A 1 81 ? 4.679 -2.656 -6.665 1.00 82.56 81 ILE A CA 1
ATOM 572 C C . ILE A 1 81 ? 3.893 -2.921 -7.952 1.00 82.56 81 ILE A C 1
ATOM 574 O O . ILE A 1 81 ? 4.484 -2.988 -9.024 1.00 82.56 81 ILE A O 1
ATOM 578 N N . ALA A 1 82 ? 2.572 -3.076 -7.871 1.00 87.62 82 ALA A N 1
ATOM 579 C CA . ALA A 1 82 ? 1.731 -3.233 -9.056 1.00 87.62 82 ALA A CA 1
ATOM 580 C C . ALA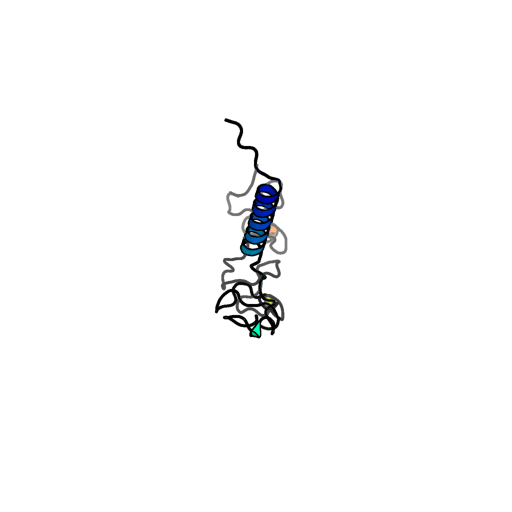 A 1 82 ? 1.604 -1.914 -9.831 1.00 87.62 82 ALA A C 1
ATOM 582 O O . ALA A 1 82 ? 1.439 -0.851 -9.227 1.00 87.62 82 ALA A O 1
ATOM 583 N N . LYS A 1 83 ? 1.642 -1.988 -11.163 1.00 90.69 83 LYS A N 1
ATOM 584 C CA . LYS A 1 83 ? 1.329 -0.846 -12.028 1.00 90.69 83 LYS A CA 1
ATOM 585 C C . LYS A 1 83 ? -0.161 -0.500 -11.953 1.00 90.69 83 LYS A C 1
ATOM 587 O O . LYS A 1 83 ? -0.997 -1.401 -11.999 1.00 90.69 83 LYS A O 1
ATOM 592 N N . ILE A 1 84 ? -0.488 0.793 -11.876 1.00 86.88 84 ILE A N 1
ATOM 593 C CA . ILE A 1 84 ? -1.885 1.278 -11.886 1.00 86.88 84 ILE A CA 1
ATOM 594 C C . ILE A 1 84 ? -2.484 1.379 -13.295 1.00 86.88 84 ILE A C 1
ATOM 596 O O . ILE A 1 84 ? -3.699 1.360 -13.450 1.00 86.88 84 ILE A O 1
ATOM 600 N N . ASP A 1 85 ? -1.636 1.466 -14.316 1.00 87.75 85 ASP A N 1
ATOM 601 C CA . ASP A 1 85 ? -2.002 1.498 -15.730 1.00 87.75 85 ASP 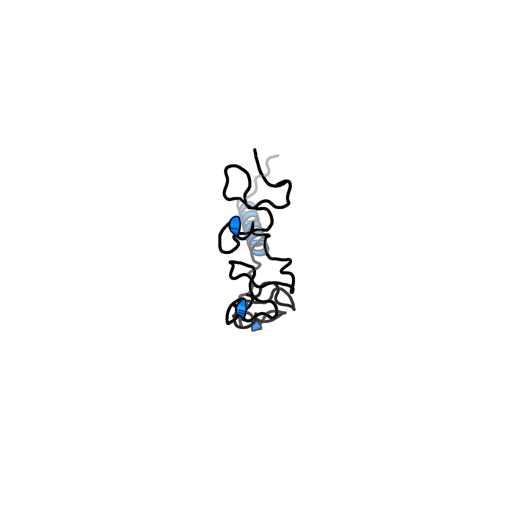A CA 1
ATOM 602 C C . ASP A 1 85 ? -0.908 0.814 -16.567 1.00 87.75 85 ASP A C 1
ATOM 604 O O . ASP A 1 85 ? 0.147 0.435 -16.051 1.00 87.75 85 ASP A O 1
ATOM 608 N N . TYR A 1 86 ? -1.131 0.646 -17.873 1.00 88.75 86 TYR A N 1
ATOM 609 C CA . TYR A 1 86 ? -0.148 -0.019 -18.735 1.00 88.75 86 TYR A CA 1
ATOM 610 C C . TYR A 1 86 ? 1.220 0.693 -18.740 1.00 88.75 86 TYR A C 1
ATOM 612 O O . TYR A 1 86 ? 2.250 0.018 -18.843 1.00 88.75 86 TYR A O 1
ATOM 620 N N . LYS A 1 87 ? 1.223 2.030 -18.582 1.00 85.88 87 LYS A N 1
ATOM 621 C CA . LYS A 1 87 ? 2.416 2.894 -18.549 1.00 85.88 87 LYS A CA 1
ATOM 622 C C . LYS A 1 87 ? 3.177 2.798 -17.224 1.00 85.88 87 LYS A C 1
ATOM 624 O O . LYS A 1 87 ? 4.371 3.073 -17.196 1.00 85.88 87 LYS A O 1
ATOM 629 N N . GLY A 1 88 ? 2.511 2.398 -16.143 1.00 88.38 88 GLY A N 1
ATOM 630 C CA . GLY A 1 88 ? 3.053 2.412 -14.794 1.00 88.38 88 GLY A CA 1
ATOM 631 C C . GLY A 1 88 ? 3.169 3.820 -14.218 1.00 88.38 88 GLY A C 1
ATOM 632 O O . GLY A 1 88 ? 4.210 4.147 -13.662 1.00 88.38 88 GLY A O 1
ATOM 633 N N . SER A 1 89 ? 2.128 4.654 -14.315 1.00 86.31 89 SER A N 1
ATOM 634 C CA . SER A 1 89 ? 2.180 6.048 -13.825 1.00 86.31 89 SER A CA 1
ATOM 635 C C . SER A 1 89 ? 2.492 6.194 -12.324 1.00 86.31 89 SER A C 1
ATOM 637 O O . SER A 1 89 ? 2.899 7.263 -11.881 1.00 86.31 89 SER A O 1
ATOM 639 N N . ASN A 1 90 ? 2.336 5.129 -11.527 1.00 85.19 90 ASN A N 1
ATOM 640 C CA . ASN A 1 90 ? 2.744 5.075 -10.117 1.00 85.19 90 ASN A CA 1
ATOM 641 C C . ASN A 1 90 ? 4.173 4.552 -9.892 1.00 85.19 90 ASN A C 1
ATOM 643 O O . ASN A 1 90 ? 4.651 4.538 -8.755 1.00 85.19 90 ASN A O 1
ATOM 647 N N . CYS A 1 91 ? 4.841 4.061 -10.933 1.00 85.75 91 CYS A N 1
ATOM 648 C CA . CYS A 1 91 ? 6.214 3.609 -10.834 1.00 85.75 91 CYS A CA 1
ATOM 649 C C . CYS A 1 91 ? 7.111 4.831 -10.731 1.00 85.75 91 CYS A C 1
ATOM 651 O O . CYS A 1 91 ? 7.083 5.713 -11.590 1.00 85.75 91 CYS A O 1
ATOM 653 N N . LYS A 1 92 ? 7.944 4.872 -9.688 1.00 76.62 92 LYS A N 1
ATOM 654 C CA . LYS A 1 92 ? 9.016 5.862 -9.651 1.00 76.62 92 LYS A CA 1
ATOM 655 C C . LYS A 1 92 ? 9.861 5.673 -10.914 1.00 76.62 92 LYS A C 1
ATOM 657 O O . LYS A 1 92 ? 10.199 4.524 -11.213 1.00 76.62 92 LYS A O 1
ATOM 662 N N . PRO A 1 93 ? 10.214 6.749 -11.635 1.00 60.72 93 PRO A N 1
ATOM 663 C CA . PRO A 1 93 ? 11.229 6.661 -12.666 1.00 60.72 93 PRO A CA 1
ATOM 664 C C . PRO A 1 93 ? 12.517 6.218 -11.973 1.00 60.72 93 PRO A C 1
ATOM 666 O O . PRO A 1 93 ? 13.192 7.003 -11.311 1.00 60.72 93 PRO A O 1
ATOM 669 N N . THR A 1 94 ? 12.818 4.925 -12.034 1.00 54.09 94 THR A N 1
ATOM 670 C CA . THR A 1 94 ? 14.131 4.439 -11.638 1.00 54.09 94 THR A CA 1
ATOM 671 C C . THR A 1 94 ? 15.105 5.018 -12.657 1.00 54.09 94 THR A C 1
ATOM 673 O O . THR A 1 94 ? 14.872 4.815 -13.854 1.00 54.09 94 THR A O 1
ATOM 676 N N . PRO A 1 95 ? 16.177 5.714 -12.241 1.00 52.06 95 PRO A N 1
ATOM 677 C CA . PRO A 1 95 ? 17.282 5.979 -13.145 1.00 52.06 95 PRO A CA 1
ATOM 678 C C . PRO A 1 95 ? 17.723 4.612 -13.650 1.00 52.06 95 PRO A C 1
ATOM 680 O O . PRO A 1 95 ? 18.057 3.743 -12.844 1.00 52.06 95 PRO A O 1
ATOM 683 N N . HIS A 1 96 ? 17.561 4.407 -14.954 1.00 49.81 96 HIS A N 1
ATOM 684 C CA . HIS A 1 96 ? 17.708 3.151 -15.669 1.00 49.81 96 HIS A CA 1
ATOM 685 C C . HIS A 1 96 ? 18.834 2.266 -15.111 1.00 49.81 96 HIS A C 1
ATOM 687 O O . HIS A 1 96 ? 19.952 2.293 -15.605 1.00 49.81 96 HIS A O 1
ATOM 693 N N . HIS A 1 97 ? 18.535 1.386 -14.156 1.00 49.41 97 HIS A N 1
ATOM 694 C CA . HIS A 1 97 ? 19.308 0.158 -14.023 1.00 49.41 97 HIS A CA 1
ATOM 695 C C . HIS A 1 97 ? 18.773 -0.778 -15.101 1.00 49.41 97 HIS A C 1
ATOM 697 O O . HIS A 1 97 ? 18.029 -1.722 -14.833 1.00 49.41 97 HIS A O 1
ATOM 703 N N . ALA A 1 98 ? 19.062 -0.418 -16.355 1.00 52.09 98 ALA A N 1
ATOM 704 C CA . ALA A 1 98 ? 18.984 -1.353 -17.456 1.00 52.09 98 ALA A CA 1
ATOM 705 C C . ALA A 1 98 ? 19.914 -2.522 -17.111 1.00 52.09 98 ALA A C 1
ATOM 707 O O . ALA A 1 98 ? 20.983 -2.328 -16.526 1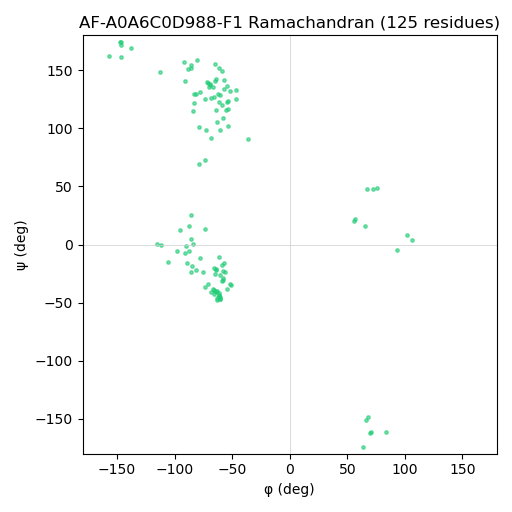.00 52.09 98 ALA A O 1
ATOM 708 N N . ILE A 1 99 ? 19.495 -3.741 -17.437 1.00 50.53 99 ILE A N 1
ATOM 709 C CA . ILE A 1 99 ? 20.369 -4.912 -17.360 1.00 50.53 99 ILE A CA 1
ATOM 710 C C . ILE A 1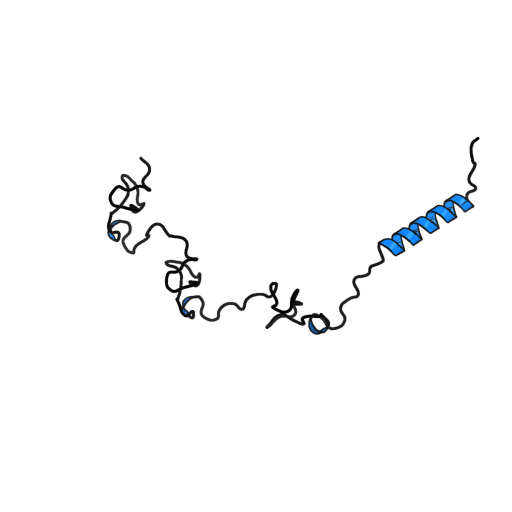 99 ? 21.627 -4.573 -18.185 1.00 50.53 99 ILE A C 1
ATOM 712 O O . ILE A 1 99 ? 21.510 -4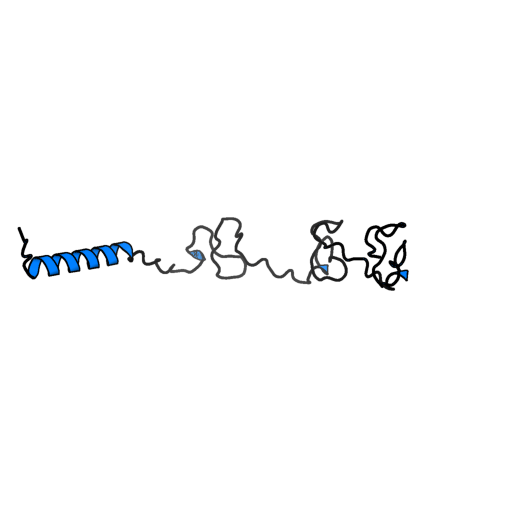.280 -19.372 1.00 50.53 99 ILE A O 1
ATOM 716 N N . GLY A 1 100 ? 22.802 -4.520 -17.543 1.00 61.12 100 GLY A N 1
ATOM 717 C CA . GLY A 1 100 ? 24.061 -4.061 -18.157 1.00 61.12 100 GLY A CA 1
ATOM 718 C C . GLY A 1 100 ? 24.514 -2.632 -17.802 1.00 61.12 100 GLY A C 1
ATOM 719 O O . GLY A 1 100 ? 25.475 -2.142 -18.394 1.00 61.12 100 GLY A O 1
ATOM 720 N N . GLY A 1 101 ? 23.858 -1.954 -16.854 1.00 72.75 101 GLY A N 1
ATOM 721 C CA . GLY A 1 101 ? 24.245 -0.608 -16.413 1.00 72.75 101 GLY A CA 1
ATOM 722 C C . GLY A 1 101 ? 24.009 0.443 -17.501 1.00 72.75 101 GLY A C 1
ATOM 723 O O . GLY A 1 101 ? 23.104 0.308 -18.327 1.00 72.75 101 GLY A O 1
ATOM 724 N N . CYS A 1 102 ? 24.831 1.491 -17.545 1.00 79.62 102 CYS A N 1
ATOM 725 C CA . CYS A 1 102 ? 24.718 2.518 -18.583 1.00 79.62 102 CYS A CA 1
ATOM 726 C C . CYS A 1 102 ? 24.897 1.992 -20.011 1.00 79.62 102 CYS A C 1
ATOM 728 O O . CYS A 1 102 ? 24.351 2.593 -20.936 1.00 79.62 102 CYS A O 1
ATOM 730 N N . SER A 1 103 ? 25.631 0.888 -20.198 1.00 75.81 103 SER A N 1
ATOM 731 C CA . SER A 1 103 ? 25.832 0.263 -21.513 1.00 75.81 103 SER A CA 1
ATOM 732 C C . SER A 1 103 ? 24.526 -0.261 -22.112 1.00 75.81 103 SER A C 1
ATOM 734 O O . SER A 1 103 ? 24.423 -0.407 -23.325 1.00 75.81 103 SER A O 1
ATOM 736 N N . GLY A 1 104 ? 23.508 -0.495 -21.276 1.00 73.94 104 GLY A N 1
ATOM 737 C CA . GLY A 1 104 ? 22.151 -0.832 -21.705 1.00 73.94 104 GLY A CA 1
ATOM 738 C C . GLY A 1 104 ? 21.261 0.380 -22.002 1.00 73.94 104 GLY A C 1
ATOM 739 O O . GLY A 1 104 ? 20.067 0.210 -22.242 1.00 73.94 104 GLY A O 1
ATOM 740 N N . THR A 1 105 ? 21.786 1.608 -21.953 1.00 79.94 105 THR A N 1
ATOM 741 C CA . THR A 1 105 ? 20.996 2.832 -22.150 1.00 79.94 105 THR A CA 1
ATOM 742 C C . THR A 1 105 ? 21.382 3.549 -23.437 1.00 79.94 105 THR A C 1
ATOM 744 O O . THR A 1 105 ? 22.536 3.530 -23.851 1.00 79.94 105 THR A O 1
ATOM 747 N N . LYS A 1 106 ? 20.412 4.229 -24.062 1.00 85.19 106 LYS A N 1
ATOM 748 C CA . LYS A 1 106 ? 20.596 4.914 -25.353 1.00 85.19 106 LYS A CA 1
ATOM 749 C C . LYS A 1 106 ? 21.710 5.970 -25.332 1.00 85.19 106 LYS A C 1
ATOM 751 O O . LYS A 1 106 ? 22.325 6.221 -26.360 1.00 85.19 106 LYS A O 1
ATOM 756 N N . TYR A 1 107 ? 21.936 6.602 -24.181 1.00 87.88 107 TYR A N 1
ATOM 757 C CA . TYR A 1 107 ? 22.813 7.769 -24.045 1.00 87.88 107 TYR A CA 1
ATOM 758 C C . TYR A 1 107 ? 24.057 7.512 -23.175 1.00 87.88 107 TYR A C 1
ATOM 760 O O . TYR A 1 107 ? 24.869 8.418 -22.991 1.00 87.88 107 TYR A O 1
ATOM 768 N N . GLY A 1 108 ? 24.230 6.294 -22.652 1.00 89.06 108 GLY A N 1
ATOM 769 C CA . GLY A 1 108 ? 25.368 5.940 -21.803 1.00 89.06 108 GLY A CA 1
ATOM 770 C C . GLY A 1 108 ? 25.345 6.602 -20.417 1.00 89.06 108 GLY A C 1
ATOM 771 O O . GLY A 1 108 ? 24.305 7.053 -19.936 1.00 89.06 108 GLY A O 1
ATOM 772 N N . CYS A 1 109 ? 26.504 6.623 -19.753 1.00 90.12 109 CYS A N 1
ATOM 773 C CA . CYS A 1 109 ? 26.667 7.196 -18.413 1.00 90.12 109 CYS A CA 1
ATOM 774 C C . CYS A 1 109 ? 26.934 8.705 -18.448 1.00 90.12 109 CYS A C 1
ATOM 776 O O . CYS A 1 109 ? 27.523 9.239 -19.392 1.00 90.12 109 CYS A O 1
ATOM 778 N N . CYS A 1 110 ? 26.581 9.377 -17.357 1.00 91.25 110 CYS A N 1
ATOM 779 C CA . CYS A 1 110 ? 27.141 10.666 -16.986 1.00 91.25 110 CYS A CA 1
ATOM 780 C C . CYS A 1 110 ? 28.672 10.577 -16.807 1.00 91.25 110 CYS A C 1
ATOM 782 O O . CYS A 1 110 ? 29.178 9.528 -16.401 1.00 91.25 110 CYS A O 1
ATOM 784 N N . PRO A 1 111 ? 29.427 11.658 -17.076 1.00 88.56 111 PRO A N 1
ATOM 785 C CA . PRO A 1 111 ? 30.869 11.678 -16.835 1.00 88.56 111 PRO A CA 1
ATOM 786 C C . PRO A 1 111 ? 31.199 11.301 -15.386 1.00 88.56 111 PRO A C 1
ATOM 788 O O . PRO A 1 111 ? 30.520 11.747 -14.464 1.00 88.56 111 PRO A O 1
ATOM 791 N N . TYR A 1 112 ? 32.216 10.458 -15.197 1.00 85.25 112 TYR A N 1
ATOM 792 C CA . TYR A 1 112 ? 32.722 10.032 -13.883 1.00 85.25 112 TYR A CA 1
ATOM 793 C C . TYR A 1 112 ? 31.688 9.392 -12.932 1.00 85.25 112 TYR A C 1
ATOM 795 O O . TYR A 1 112 ? 31.917 9.340 -11.726 1.00 85.25 112 TYR A O 1
ATOM 803 N N . SER A 1 113 ? 30.553 8.890 -13.433 1.00 82.50 113 SER A N 1
ATOM 804 C CA . SER A 1 113 ? 29.558 8.203 -12.598 1.00 82.50 113 SER A CA 1
ATOM 805 C C . SER A 1 113 ? 28.844 7.083 -13.347 1.00 82.50 113 SER A C 1
ATOM 807 O O . SER A 1 113 ? 28.795 7.069 -14.570 1.00 82.50 113 SER A O 1
ATOM 809 N N . GLU A 1 114 ? 28.229 6.163 -12.606 1.00 83.31 114 GLU A N 1
ATOM 810 C CA . GLU A 1 114 ? 27.400 5.082 -13.164 1.00 83.31 114 GLU A CA 1
ATOM 811 C C . GLU A 1 114 ? 25.931 5.497 -13.355 1.00 83.31 114 GLU A C 1
ATOM 813 O O . GLU A 1 114 ? 25.038 4.665 -13.507 1.00 83.31 114 GLU A O 1
ATOM 818 N N . ILE A 1 115 ? 25.654 6.802 -13.325 1.00 83.94 115 ILE A N 1
ATOM 819 C CA . ILE A 1 115 ? 24.306 7.340 -13.488 1.00 83.94 115 ILE A CA 1
ATOM 820 C C . ILE A 1 115 ? 24.008 7.431 -14.990 1.00 83.94 115 ILE A C 1
ATOM 822 O O . ILE A 1 115 ? 24.721 8.147 -15.695 1.00 83.94 115 ILE A O 1
ATOM 826 N N . PRO A 1 116 ? 22.956 6.779 -15.514 1.00 84.69 116 PRO A N 1
ATOM 827 C CA . PRO A 1 116 ? 22.601 6.908 -16.921 1.00 84.69 116 PRO A CA 1
ATOM 828 C C . PRO A 1 116 ? 22.169 8.328 -17.281 1.00 84.69 116 PRO A C 1
ATOM 830 O O . PRO A 1 116 ? 21.423 8.971 -16.530 1.00 84.69 116 PRO A O 1
ATOM 833 N N . LYS A 1 117 ? 22.575 8.803 -18.460 1.00 88.06 117 LYS A N 1
ATOM 834 C CA . LYS A 1 117 ? 22.109 10.086 -18.987 1.00 88.06 117 LYS A CA 1
ATOM 835 C C . LYS A 1 117 ? 20.617 10.023 -19.318 1.00 88.06 117 LYS A C 1
ATOM 837 O O . LYS A 1 117 ? 20.142 9.090 -19.965 1.00 88.06 117 LYS A O 1
ATOM 842 N N . LEU A 1 1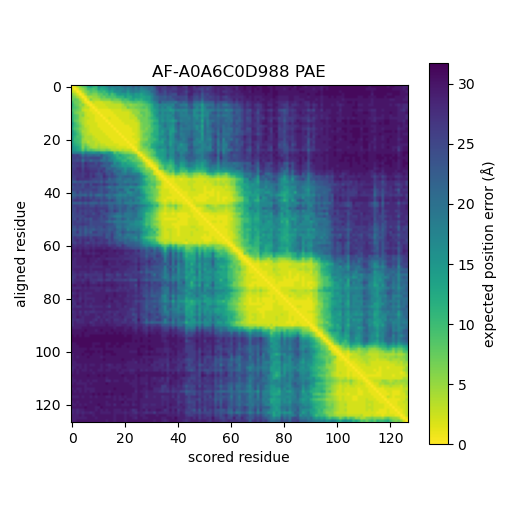18 ? 19.888 11.063 -18.926 1.00 83.69 118 LEU A N 1
ATOM 843 C CA . LEU A 1 118 ? 18.461 11.225 -19.212 1.00 83.69 118 LEU A CA 1
ATOM 844 C C . LEU A 1 118 ? 18.201 11.535 -20.696 1.00 83.69 118 LEU A C 1
ATOM 846 O O . LEU A 1 118 ? 17.194 11.120 -21.264 1.00 83.69 118 LEU A O 1
ATOM 850 N N . ASN A 1 119 ? 19.115 12.270 -21.322 1.00 84.69 119 ASN A N 1
ATOM 851 C CA . ASN A 1 119 ? 19.107 12.662 -22.729 1.00 84.69 119 ASN A CA 1
ATOM 852 C C . ASN A 1 119 ? 20.551 12.734 -23.245 1.00 84.69 119 ASN A C 1
ATOM 854 O O . ASN A 1 119 ? 21.497 12.588 -22.476 1.00 84.69 119 ASN A O 1
ATOM 858 N N . GLU A 1 120 ? 20.733 12.969 -24.542 1.00 90.00 120 GLU A N 1
ATOM 859 C CA . GLU A 1 120 ? 22.057 13.014 -25.178 1.00 90.00 120 GLU A CA 1
ATOM 860 C C . GLU A 1 120 ? 23.024 14.003 -24.497 1.00 90.00 120 GLU A C 1
ATOM 862 O O . GLU A 1 120 ? 24.194 13.683 -24.270 1.00 90.00 120 GLU A O 1
ATOM 867 N N . ILE A 1 121 ? 22.498 15.156 -24.069 1.00 90.44 121 ILE A N 1
ATOM 868 C CA . ILE A 1 121 ? 23.251 16.203 -23.363 1.00 90.44 121 ILE A CA 1
ATOM 869 C C . ILE A 1 121 ? 23.508 15.893 -21.878 1.00 90.44 121 ILE A C 1
ATOM 871 O O . ILE A 1 121 ? 24.303 16.580 -21.247 1.00 90.44 121 ILE A O 1
ATOM 875 N N . GLY A 1 122 ? 22.863 14.875 -21.299 1.00 89.94 122 GLY A N 1
ATOM 876 C CA . GLY A 1 122 ? 23.030 14.509 -19.893 1.00 89.94 122 GLY A CA 1
ATOM 877 C C . GLY A 1 122 ? 22.487 15.549 -18.914 1.00 89.94 122 GLY A C 1
ATOM 878 O O . GLY A 1 122 ? 23.160 15.887 -17.949 1.00 89.94 122 GLY A O 1
ATOM 879 N N . SER A 1 123 ? 21.265 16.052 -19.113 1.00 90.88 123 SER A N 1
ATOM 880 C CA . SER A 1 123 ? 20.687 17.116 -18.267 1.00 90.88 123 SER A CA 1
ATOM 881 C C . SER A 1 123 ? 20.511 16.751 -16.783 1.00 90.88 123 SER A C 1
ATOM 883 O O . SER A 1 123 ? 20.186 17.613 -15.974 1.00 90.88 123 SER A O 1
ATOM 885 N N . ASN A 1 124 ? 20.673 15.477 -16.422 1.00 85.38 124 ASN A N 1
ATOM 886 C CA . ASN A 1 124 ? 20.683 14.981 -15.045 1.00 85.38 124 ASN A CA 1
ATOM 887 C C . ASN A 1 124 ? 22.099 14.786 -14.468 1.00 85.38 124 ASN A C 1
ATOM 889 O O . ASN A 1 124 ? 22.224 14.421 -13.299 1.00 85.38 124 ASN A O 1
ATOM 893 N N . CYS A 1 125 ? 23.146 14.973 -15.271 1.00 89.25 125 CYS A N 1
ATOM 894 C CA . CYS A 1 125 ? 24.525 14.797 -14.849 1.00 89.25 125 CYS A CA 1
ATOM 895 C C . CYS A 1 125 ? 24.981 16.005 -14.038 1.00 89.25 125 CYS A C 1
ATOM 897 O O . CYS A 1 125 ? 24.802 17.151 -14.448 1.00 89.25 125 CYS A O 1
ATOM 899 N N . LYS A 1 126 ? 25.579 15.734 -12.880 1.00 81.81 126 LYS A N 1
ATOM 900 C CA . LYS A 1 126 ? 26.316 16.741 -12.121 1.00 81.81 126 LYS A CA 1
ATOM 901 C C . LYS A 1 126 ? 27.775 16.706 -12.570 1.00 81.81 126 LYS A C 1
ATOM 903 O O . LYS A 1 126 ? 28.282 15.624 -12.859 1.00 81.81 126 LYS A O 1
ATOM 908 N N . TYR A 1 127 ? 28.374 17.886 -12.675 1.00 70.00 127 TYR A N 1
ATOM 909 C CA . TYR A 1 127 ? 29.784 18.076 -13.016 1.00 70.00 127 TYR A CA 1
ATOM 910 C C . TYR A 1 127 ? 30.680 17.753 -11.824 1.00 70.00 127 TYR A C 1
ATOM 912 O O . TYR A 1 127 ? 30.247 18.057 -10.685 1.00 70.00 127 TYR A O 1
#

Mean predicted aligned error: 18.84 Å

Radius of gyration: 32.04 Å; Cα contacts (8 Å, |Δi|>4): 133; chains: 1; bounding box: 56×55×82 Å

Secondary structure (DSSP, 8-state):
------HHHHHHHHHHHHHHHHHHH-------TTGGGGSTT-BPTTSSPBPSSTT-TTSPPPP-TTGGGGSSS-BPTTSSPBPSSTT-TTS-------TTGGGGSTT-BPTTSSPBPSSTT-TT---

pLDDT: mean 80.24, std 12.53, range [44.09, 93.94]

Organism: NCBI:txid1070528

Solvent-accessible surface area (backbone atoms only — not comparable to full-atom values): 7932 Å² total; per-residue (Å²): 135,85,82,81,73,53,74,64,57,55,50,50,51,53,52,51,51,51,52,49,51,48,64,71,64,57,72,66,76,70,77,65,76,71,52,19,70,67,42,101,50,22,49,25,83,97,47,81,48,58,27,84,39,91,88,26,85,78,40,76,72,74,78,61,79,77,44,20,74,67,45,99,54,21,48,26,88,99,51,76,47,59,29,82,39,88,87,23,84,75,42,73,86,66,79,58,77,33,83,71,40,24,81,53,42,100,48,28,49,24,80,99,46,84,49,47,28,80,40,88,85,22,87,76,51,74,133

Foldseek 3Di:
DDPPDDPVNVVVVVVVVVVVVCVVVVPPVPPQVPAQCSDPQRAAPPDRDHAPDVVRPVHDDPPPVPFQCPDPQRDQPPDSHHAPDVVSPVRDPDQDPDVVQQVNPPQRDAPPDSGHAPDVVRPVHDD

Sequence (127 aa):
MAFSLSGTEILIGFMAIIILFVLLTGIQKKPVIGGCAGTQYGCCPDCDIAKIDKVGSNCPKKPMIGGCGGTQYGCCPNTKIAKIDYKGSNCKPTPHHAIGGCSGTKYGCCPYSEIPKLNEIGSNCKY